Protein AF-A0A923YN26-F1 (afdb_monomer)

Sequence (55 aa):
MEKGGWVYVMANRYRGGMYVGVTADLIRCVHQHRAGTGSSHVADFDKTRLVHNER

Nearest PDB structures (foldseek):
  6seh-assembly2_A  TM=7.413E-01  e=2.647E-01  Thermothielavioides terrestris
  1zg2-assembly1_A  TM=4.796E-01  e=1.370E-01  Halalkalibacterium halodurans
  8ckb-assembly1_I001  TM=5.135E-01  e=1.789E+00  Bacteroides phage crAss001
  1wz7-assembly2_C  TM=3.331E-01  e=1.568E+00  Mus musculus

Solvent-accessible surface area (backbone atoms only — not comparable to full-atom values): 3262 Å² total; per-residue (Å²): 129,86,88,64,48,30,45,35,32,25,29,61,53,89,96,50,72,74,46,77,50,76,34,79,53,59,67,62,52,52,51,28,29,57,69,50,68,44,56,74,74,35,51,76,59,59,38,51,39,80,78,47,74,50,112

Secondary structure (DSSP, 8-state):
-----EEEEEESSTTS-EEEEEES-HHHHHHHHHTT-S-HHHHHHT--EEEEEE-

Foldseek 3Di:
DPPDKKWWWFADDDVDDIDTDIGPDPVVQLVCLLVCNHDPVSVVHSRNDTDDMDD

Structure (mmCIF, N/CA/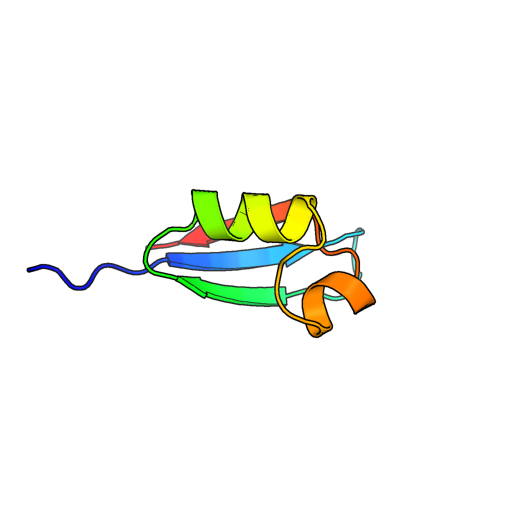C/O backbone):
data_AF-A0A923YN26-F1
#
_entry.id   AF-A0A923YN26-F1
#
loop_
_atom_site.group_PDB
_atom_site.id
_atom_site.type_symbol
_atom_site.label_atom_id
_atom_site.label_alt_id
_atom_site.label_comp_id
_atom_site.label_asym_id
_atom_site.label_entity_id
_atom_site.label_seq_id
_atom_site.pdbx_PDB_ins_code
_atom_site.Cartn_x
_atom_site.Cartn_y
_atom_site.Cartn_z
_atom_site.occupancy
_atom_site.B_iso_or_equiv
_atom_site.auth_seq_id
_atom_site.auth_comp_id
_atom_site.auth_asym_id
_atom_site.auth_atom_id
_atom_site.pdbx_PDB_model_num
ATOM 1 N N . MET A 1 1 ? -18.792 2.916 17.845 1.00 47.16 1 MET A N 1
ATOM 2 C CA . MET A 1 1 ? -18.308 2.478 16.518 1.00 47.16 1 MET A CA 1
ATOM 3 C C . MET A 1 1 ? -16.851 2.105 16.693 1.00 47.16 1 MET A C 1
ATOM 5 O O . MET A 1 1 ? -16.069 2.993 17.011 1.00 47.16 1 MET A O 1
ATOM 9 N N . GLU A 1 2 ? -16.493 0.823 16.601 1.00 51.84 2 GLU A N 1
ATOM 10 C CA . GLU A 1 2 ? -15.075 0.447 16.555 1.00 51.84 2 GLU A CA 1
ATOM 11 C C . GLU A 1 2 ? -14.435 1.160 15.364 1.00 51.84 2 GLU A C 1
ATO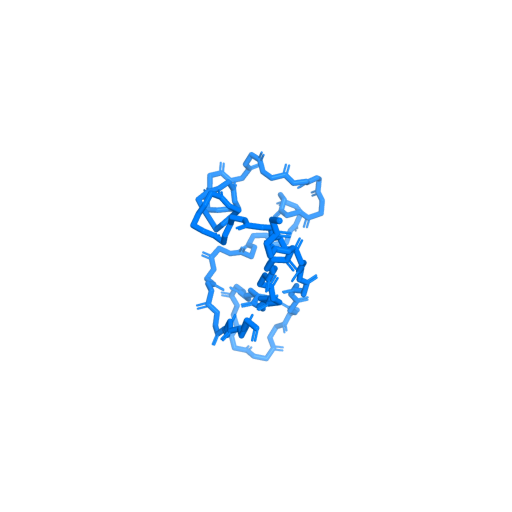M 13 O O . GLU A 1 2 ? -14.835 0.952 14.218 1.00 51.84 2 GLU A O 1
ATOM 18 N N . LYS A 1 3 ? -13.459 2.030 15.625 1.00 63.09 3 LYS A N 1
ATOM 19 C CA . LYS A 1 3 ? -12.598 2.568 14.573 1.00 63.09 3 LYS A CA 1
ATOM 20 C C . LYS A 1 3 ? -11.555 1.499 14.248 1.00 63.09 3 LYS A C 1
ATOM 22 O O . LYS A 1 3 ? -10.429 1.576 14.719 1.00 63.09 3 LYS A O 1
ATOM 27 N N . GLY A 1 4 ? -11.970 0.469 13.516 1.00 76.69 4 GLY A N 1
ATOM 28 C CA . GLY A 1 4 ? -11.056 -0.514 12.942 1.00 76.69 4 GLY A CA 1
ATOM 29 C C . GLY A 1 4 ? -10.376 0.053 11.697 1.00 76.69 4 GLY A C 1
ATOM 30 O O . GLY A 1 4 ? -11.000 0.784 10.926 1.00 76.69 4 GLY A O 1
ATOM 31 N N . GLY A 1 5 ? -9.107 -0.285 11.500 1.00 88.75 5 GLY A N 1
ATOM 32 C CA . GLY A 1 5 ? -8.337 0.084 10.320 1.00 88.75 5 GLY A CA 1
ATOM 33 C C . GLY A 1 5 ? -7.368 -1.032 9.968 1.00 88.75 5 GLY A C 1
ATOM 34 O O . GLY A 1 5 ? -6.993 -1.820 10.820 1.00 88.75 5 GLY A O 1
ATOM 35 N N . TRP A 1 6 ? -6.998 -1.106 8.703 1.00 94.12 6 TRP A N 1
ATOM 36 C CA . TRP A 1 6 ? -6.011 -2.033 8.186 1.00 94.12 6 TRP A CA 1
ATOM 37 C C . TRP A 1 6 ? -4.716 -1.289 7.952 1.00 94.12 6 TRP A C 1
ATOM 39 O O . TRP A 1 6 ? -4.729 -0.262 7.267 1.00 94.12 6 TRP A O 1
ATOM 49 N N . VAL A 1 7 ? -3.614 -1.838 8.441 1.00 94.69 7 VAL A N 1
ATOM 50 C CA . VAL A 1 7 ? -2.287 -1.542 7.907 1.00 94.69 7 VAL A CA 1
ATOM 51 C C . VAL A 1 7 ? -2.028 -2.537 6.781 1.00 94.69 7 VAL A C 1
ATOM 53 O O . VAL A 1 7 ? -2.306 -3.730 6.909 1.00 94.69 7 VAL A O 1
ATOM 56 N N . TYR A 1 8 ? -1.531 -2.066 5.643 1.00 92.69 8 TYR A N 1
ATOM 57 C CA . TYR A 1 8 ? -1.267 -2.932 4.498 1.00 92.69 8 TYR A CA 1
ATOM 58 C C . TYR A 1 8 ? 0.022 -2.574 3.781 1.00 92.69 8 TYR A C 1
ATOM 60 O O . TYR A 1 8 ? 0.431 -1.413 3.749 1.00 92.69 8 TYR A O 1
ATOM 68 N N . VAL A 1 9 ? 0.639 -3.588 3.169 1.00 92.75 9 VAL A N 1
ATOM 69 C CA . VAL A 1 9 ? 1.867 -3.447 2.385 1.00 92.75 9 VAL A CA 1
ATOM 70 C C . VAL A 1 9 ? 1.653 -3.958 0.969 1.00 92.75 9 VAL A C 1
ATOM 72 O O . VAL A 1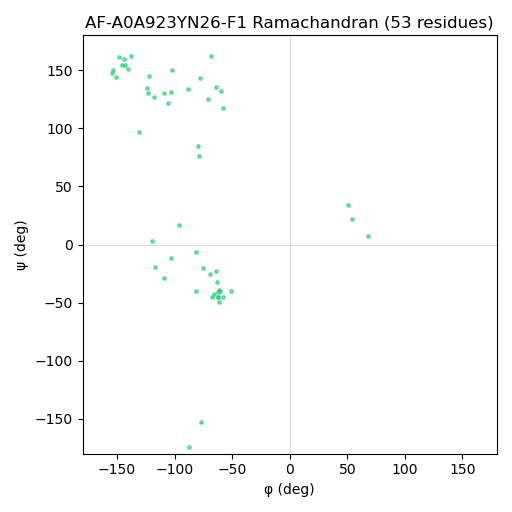 9 ? 1.176 -5.077 0.752 1.00 92.75 9 VAL A O 1
ATOM 75 N N . MET A 1 10 ? 2.048 -3.140 -0.002 1.00 90.75 10 MET A N 1
ATOM 76 C CA . MET A 1 10 ? 1.971 -3.436 -1.428 1.00 90.75 10 MET A CA 1
ATOM 77 C C . MET A 1 10 ? 3.342 -3.348 -2.096 1.00 90.75 10 MET A C 1
ATOM 79 O O . MET A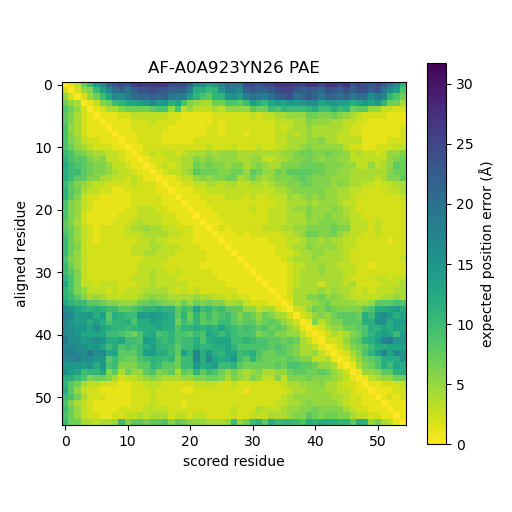 1 10 ? 4.162 -2.497 -1.748 1.00 90.75 10 MET A O 1
ATOM 83 N N . ALA A 1 11 ? 3.582 -4.209 -3.081 1.00 90.00 11 ALA A N 1
ATOM 84 C CA . ALA A 1 11 ? 4.827 -4.273 -3.840 1.00 90.00 11 ALA A CA 1
ATOM 85 C C . ALA A 1 11 ? 4.559 -4.622 -5.312 1.00 90.00 11 ALA A C 1
ATOM 87 O O . ALA A 1 11 ? 3.520 -5.185 -5.654 1.00 90.00 11 ALA A O 1
ATOM 88 N N . ASN A 1 12 ? 5.512 -4.309 -6.190 1.00 85.94 12 ASN A N 1
ATOM 89 C CA . ASN A 1 12 ? 5.446 -4.633 -7.621 1.00 85.94 12 ASN A CA 1
ATOM 90 C C . ASN A 1 12 ? 6.436 -5.739 -8.033 1.00 85.94 12 ASN A C 1
ATOM 92 O O . ASN A 1 12 ? 6.151 -6.528 -8.930 1.00 85.94 12 ASN A O 1
ATOM 96 N N . ARG A 1 13 ? 7.571 -5.872 -7.336 1.00 85.44 13 ARG A N 1
ATOM 97 C CA . ARG A 1 13 ? 8.599 -6.889 -7.606 1.00 85.44 13 ARG A CA 1
ATOM 98 C C . ARG A 1 13 ? 9.331 -7.329 -6.341 1.00 85.44 13 ARG A C 1
ATOM 100 O O . ARG A 1 13 ? 9.343 -6.624 -5.332 1.00 85.44 13 ARG A O 1
ATOM 107 N N . TYR A 1 14 ? 9.979 -8.487 -6.416 1.00 84.69 14 TYR A N 1
ATOM 108 C CA . TYR A 1 14 ? 10.830 -9.000 -5.344 1.00 84.69 14 TYR A CA 1
ATOM 109 C C . TYR A 1 14 ? 11.980 -8.027 -5.044 1.00 84.69 14 TYR A C 1
ATOM 111 O O . TYR A 1 14 ? 12.631 -7.546 -5.970 1.00 84.69 14 TYR A O 1
ATOM 119 N N . ARG A 1 15 ? 12.200 -7.718 -3.756 1.00 84.19 15 ARG A N 1
ATOM 120 C CA . ARG A 1 15 ? 13.197 -6.735 -3.275 1.00 84.19 15 ARG A CA 1
ATOM 121 C C . ARG A 1 15 ? 13.082 -5.335 -3.913 1.00 84.19 15 ARG A C 1
ATOM 123 O O . ARG A 1 15 ? 14.048 -4.579 -3.933 1.00 84.19 15 ARG A O 1
ATOM 130 N N . GLY A 1 16 ? 11.907 -4.991 -4.443 1.00 84.81 16 GLY A N 1
ATOM 131 C CA . GLY A 1 16 ? 11.589 -3.656 -4.946 1.00 84.81 16 GLY A CA 1
ATOM 132 C C . GLY 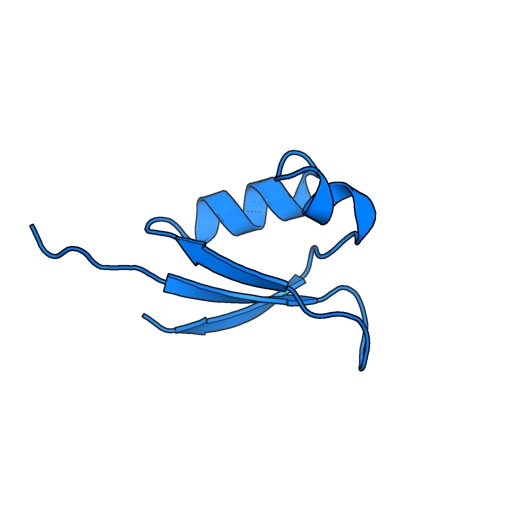A 1 16 ? 11.042 -2.725 -3.864 1.00 84.81 16 GLY A C 1
ATOM 133 O O . GLY A 1 16 ? 10.971 -3.075 -2.688 1.00 84.81 16 GLY A O 1
ATOM 134 N N . GLY A 1 17 ? 10.618 -1.532 -4.283 1.00 86.19 17 GLY A N 1
ATOM 135 C CA . GLY A 1 17 ? 9.983 -0.574 -3.386 1.00 86.19 17 GLY A CA 1
ATOM 136 C C . GLY A 1 17 ? 8.660 -1.108 -2.833 1.00 86.19 17 GLY A C 1
ATOM 137 O O . GLY A 1 17 ? 7.824 -1.618 -3.580 1.00 86.19 17 GLY A O 1
ATOM 138 N N . MET A 1 18 ? 8.452 -0.929 -1.531 1.00 88.12 18 MET A N 1
ATOM 139 C CA . MET A 1 18 ? 7.200 -1.252 -0.845 1.00 88.12 18 MET A CA 1
ATOM 140 C C . MET A 1 18 ? 6.387 0.015 -0.588 1.00 88.12 18 MET A C 1
ATOM 142 O O . MET A 1 18 ? 6.936 1.113 -0.500 1.00 88.12 18 MET A O 1
ATOM 146 N N . TYR A 1 19 ? 5.068 -0.108 -0.548 1.00 85.88 19 TYR A N 1
ATOM 147 C CA . TYR A 1 19 ? 4.149 0.945 -0.122 1.00 85.88 19 TYR A CA 1
ATOM 148 C C . TYR A 1 19 ? 3.400 0.457 1.101 1.00 85.88 19 TYR A C 1
ATOM 150 O O . TYR A 1 19 ? 2.820 -0.624 1.051 1.00 85.88 19 TYR A O 1
ATOM 158 N N . VAL A 1 20 ? 3.430 1.251 2.164 1.00 90.44 20 VAL A N 1
ATOM 159 C CA . VAL A 1 20 ? 2.691 0.994 3.397 1.00 90.44 20 VAL A CA 1
ATOM 160 C C . VAL A 1 20 ? 1.561 2.009 3.475 1.00 90.44 20 VAL A C 1
ATOM 162 O O . VAL A 1 20 ? 1.795 3.202 3.278 1.00 90.44 20 VAL A O 1
ATOM 165 N N . GLY A 1 21 ? 0.347 1.538 3.737 1.00 87.50 21 GLY A N 1
ATOM 166 C CA . GLY A 1 21 ? -0.834 2.385 3.855 1.00 87.50 21 GLY A CA 1
ATOM 167 C C . GLY A 1 21 ? -1.719 1.971 5.020 1.00 87.50 21 GLY A C 1
ATOM 168 O O . GLY A 1 21 ? -1.620 0.854 5.526 1.00 87.50 21 GLY A O 1
ATOM 169 N N . VAL A 1 22 ? -2.602 2.887 5.422 1.00 91.62 22 VAL A N 1
ATOM 170 C CA . VAL A 1 22 ? -3.641 2.641 6.426 1.00 91.62 22 VAL A CA 1
ATOM 171 C C . VAL A 1 22 ? -5.001 2.978 5.826 1.00 91.62 22 VAL A C 1
ATOM 173 O O . VAL A 1 22 ? -5.144 4.004 5.160 1.00 91.62 22 VAL A O 1
ATOM 176 N N . THR A 1 23 ? -6.002 2.121 6.019 1.00 90.00 23 THR A N 1
ATOM 177 C CA . THR A 1 23 ? -7.359 2.340 5.489 1.00 90.00 23 THR A CA 1
ATOM 178 C C . THR A 1 23 ? -8.418 1.629 6.322 1.00 90.00 23 THR A C 1
ATOM 180 O O . THR A 1 23 ? -8.168 0.565 6.869 1.00 90.00 23 THR A O 1
ATOM 183 N N . ALA A 1 24 ? -9.631 2.174 6.383 1.00 92.75 24 ALA A N 1
ATOM 184 C CA . ALA A 1 24 ? -10.778 1.452 6.938 1.00 92.75 24 ALA A CA 1
ATOM 185 C C . ALA A 1 24 ? -11.322 0.378 5.970 1.00 92.75 24 ALA A C 1
ATOM 187 O O . ALA A 1 24 ? -11.989 -0.558 6.401 1.00 92.75 24 ALA A O 1
ATOM 188 N N . ASP A 1 25 ? -11.017 0.494 4.671 1.00 91.00 25 ASP A N 1
ATOM 189 C CA . ASP A 1 25 ? -11.464 -0.415 3.612 1.00 91.00 25 ASP A CA 1
ATOM 190 C C . ASP A 1 25 ? -10.271 -0.848 2.747 1.00 91.00 25 ASP A C 1
ATOM 192 O O . ASP A 1 25 ? -9.815 -0.128 1.848 1.00 91.00 25 ASP A O 1
ATOM 196 N N . LEU A 1 26 ? -9.732 -2.026 3.072 1.00 91.06 26 LEU A N 1
ATOM 197 C CA . LEU A 1 26 ? -8.563 -2.602 2.412 1.00 91.06 26 LEU A CA 1
ATOM 198 C C . LEU A 1 26 ? -8.854 -2.989 0.962 1.00 91.06 26 LEU A C 1
ATOM 200 O O . LEU A 1 26 ? -8.056 -2.695 0.071 1.00 91.06 26 LEU A O 1
ATOM 204 N N . ILE A 1 27 ? -9.997 -3.635 0.723 1.00 91.50 27 ILE A N 1
ATOM 205 C CA . ILE A 1 27 ? -10.368 -4.159 -0.594 1.00 91.50 27 ILE A CA 1
ATOM 206 C C . ILE A 1 27 ? -10.457 -3.003 -1.588 1.00 91.50 27 ILE A C 1
ATOM 208 O O . ILE A 1 27 ? -9.810 -3.043 -2.640 1.00 91.50 27 ILE A O 1
ATOM 212 N N . ARG A 1 28 ? -11.167 -1.928 -1.227 1.00 90.38 28 ARG A N 1
ATOM 213 C CA . ARG A 1 28 ? -11.296 -0.741 -2.078 1.00 90.38 28 ARG A CA 1
ATOM 214 C C . ARG A 1 28 ? -9.941 -0.120 -2.416 1.00 90.38 28 ARG A C 1
ATOM 216 O O . ARG A 1 28 ? -9.695 0.177 -3.584 1.00 90.38 28 ARG A O 1
ATOM 223 N N . CYS A 1 29 ? -9.049 0.035 -1.434 1.00 87.75 29 CYS A N 1
ATOM 224 C CA . CYS A 1 29 ? -7.708 0.581 -1.669 1.00 87.75 29 CYS A CA 1
ATOM 225 C C . CYS A 1 29 ? -6.879 -0.295 -2.617 1.00 87.75 29 CYS A C 1
ATOM 227 O O . CYS A 1 29 ? -6.282 0.219 -3.563 1.00 87.75 29 CYS A O 1
ATOM 229 N N . VAL A 1 30 ? -6.875 -1.616 -2.423 1.00 89.06 30 VAL A N 1
ATOM 230 C CA . VAL A 1 30 ? -6.138 -2.540 -3.301 1.00 89.06 30 VAL A CA 1
ATOM 231 C C . VAL A 1 30 ? -6.670 -2.479 -4.736 1.00 89.06 30 VAL A C 1
ATOM 233 O O . VAL A 1 30 ? -5.879 -2.451 -5.680 1.00 89.06 30 VAL A O 1
ATOM 236 N N . HIS A 1 31 ? -7.992 -2.404 -4.921 1.00 89.88 31 HIS A N 1
ATOM 237 C CA . HIS A 1 31 ? -8.589 -2.245 -6.250 1.00 89.88 31 HIS A CA 1
ATOM 238 C C . HIS A 1 31 ? -8.181 -0.932 -6.925 1.00 89.88 31 HIS A C 1
ATOM 240 O O . HIS A 1 31 ? -7.780 -0.957 -8.087 1.00 89.88 31 HIS A O 1
ATOM 246 N N . GLN A 1 32 ? -8.219 0.192 -6.206 1.00 86.38 32 GLN A N 1
ATOM 247 C CA . GLN A 1 32 ? -7.792 1.490 -6.741 1.00 86.38 32 GLN A CA 1
ATOM 248 C C . GLN A 1 32 ? -6.322 1.482 -7.165 1.00 86.38 32 GLN A C 1
ATOM 250 O O . GLN A 1 32 ? -5.980 2.016 -8.217 1.00 86.38 32 GLN A O 1
ATOM 255 N N . HIS A 1 33 ? -5.457 0.834 -6.383 1.00 84.38 33 HIS A N 1
ATOM 256 C CA . HIS A 1 33 ? -4.055 0.694 -6.754 1.00 84.38 33 HIS A CA 1
ATOM 257 C C . HIS A 1 33 ? -3.849 -0.164 -8.000 1.00 84.38 33 HIS A C 1
ATOM 259 O O . HIS A 1 33 ? -3.062 0.203 -8.866 1.00 84.38 33 HIS A O 1
ATOM 265 N N . ARG A 1 34 ? -4.567 -1.286 -8.119 1.00 84.06 34 ARG A N 1
ATOM 266 C CA . ARG A 1 34 ? -4.520 -2.135 -9.320 1.00 84.06 34 ARG A CA 1
ATOM 267 C C . ARG A 1 34 ? -5.025 -1.420 -10.569 1.00 84.06 34 ARG A C 1
ATOM 269 O O . ARG A 1 34 ? -4.538 -1.703 -11.654 1.00 84.06 34 ARG A O 1
ATOM 276 N N . ALA A 1 35 ? -5.988 -0.516 -10.413 1.00 85.56 35 ALA A N 1
ATOM 277 C CA . ALA A 1 35 ? -6.535 0.281 -11.505 1.00 85.56 35 ALA A CA 1
ATOM 278 C C . ALA A 1 35 ? -5.672 1.506 -11.865 1.00 85.56 35 ALA A C 1
ATOM 280 O O . ALA A 1 35 ? -6.000 2.210 -12.815 1.00 85.56 35 ALA A O 1
ATOM 281 N N . GLY A 1 36 ? -4.614 1.809 -11.101 1.00 75.94 36 GLY A N 1
ATOM 282 C CA . GLY A 1 36 ? -3.824 3.034 -11.280 1.00 75.94 36 GLY A CA 1
ATOM 283 C C . GLY A 1 36 ? -4.578 4.320 -10.916 1.00 75.94 36 GLY A C 1
ATOM 284 O O . GLY A 1 36 ? -4.063 5.414 -11.113 1.00 75.94 36 GLY A O 1
ATOM 285 N N . THR A 1 37 ? -5.782 4.210 -10.349 1.00 74.69 37 THR A N 1
ATOM 286 C CA . THR A 1 37 ? -6.642 5.339 -9.953 1.00 74.69 37 THR A CA 1
ATOM 287 C C . THR A 1 37 ? -6.485 5.700 -8.472 1.00 74.69 37 THR A C 1
ATOM 289 O O . THR A 1 37 ? -7.377 6.305 -7.876 1.00 74.69 37 THR A O 1
ATOM 292 N N . GLY A 1 38 ? -5.406 5.231 -7.839 1.00 69.06 38 GLY A N 1
ATOM 293 C CA . GLY A 1 38 ? -5.029 5.578 -6.470 1.00 69.06 38 GLY A CA 1
ATOM 294 C C . GLY A 1 38 ? -4.394 6.969 -6.385 1.00 69.06 38 GLY A C 1
ATOM 295 O O . GLY A 1 38 ? -4.659 7.844 -7.204 1.00 69.06 38 GLY A O 1
ATOM 296 N N . SER A 1 39 ? -3.535 7.193 -5.387 1.00 67.81 39 SER A N 1
ATOM 297 C CA . SER A 1 39 ? -2.767 8.443 -5.316 1.00 67.81 39 SER A CA 1
ATOM 298 C C . SER A 1 39 ? -1.729 8.533 -6.443 1.00 67.81 39 SER A C 1
ATOM 300 O O . SER A 1 39 ? -1.350 7.521 -7.031 1.00 67.81 39 SER A O 1
ATOM 302 N N . SER A 1 40 ? -1.218 9.737 -6.720 1.00 65.88 40 SER A N 1
ATOM 303 C CA . SER A 1 40 ? -0.147 9.962 -7.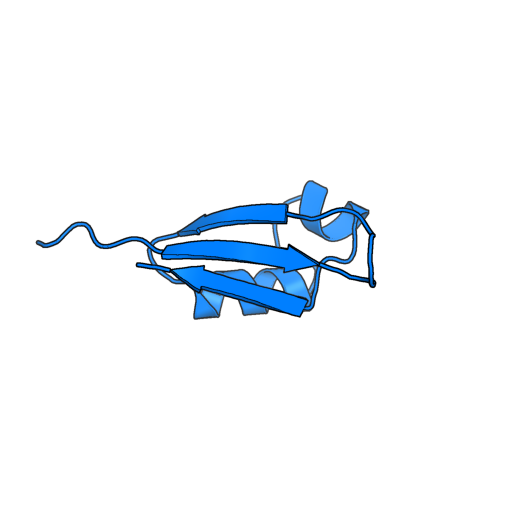709 1.00 65.88 40 SER A CA 1
ATOM 304 C C . SER A 1 40 ? 1.062 9.045 -7.483 1.00 65.88 40 SER A C 1
ATOM 306 O O . SER A 1 40 ? 1.567 8.432 -8.414 1.00 65.88 40 SER A O 1
ATOM 308 N N . HIS A 1 41 ? 1.433 8.824 -6.220 1.00 64.31 41 HIS A N 1
ATOM 309 C CA . HIS A 1 41 ? 2.515 7.916 -5.834 1.00 64.31 41 HIS A CA 1
ATOM 310 C C . HIS A 1 41 ? 2.247 6.441 -6.197 1.00 64.31 41 HIS A C 1
ATOM 312 O O . HIS A 1 41 ? 3.161 5.630 -6.286 1.00 64.31 41 HIS A O 1
ATOM 318 N N . VAL A 1 42 ? 0.992 6.040 -6.364 1.00 62.44 42 VAL A N 1
ATOM 319 C CA . VAL A 1 42 ? 0.642 4.668 -6.751 1.00 62.44 42 VAL A CA 1
ATOM 320 C C . VAL A 1 42 ? 0.789 4.475 -8.247 1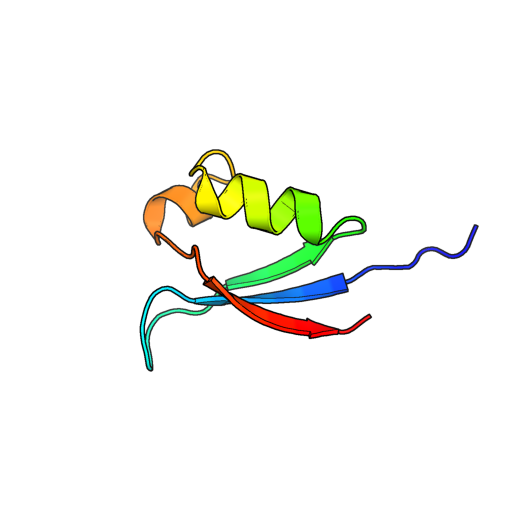.00 62.44 42 VAL A C 1
ATOM 322 O O . VAL A 1 42 ? 1.310 3.442 -8.667 1.00 62.44 42 VAL A O 1
ATOM 325 N N . ALA A 1 43 ? 0.381 5.484 -9.018 1.00 62.66 43 ALA A N 1
ATOM 326 C CA . ALA A 1 43 ? 0.584 5.522 -10.458 1.00 62.66 43 ALA A CA 1
ATOM 327 C C . ALA A 1 43 ? 2.084 5.499 -10.805 1.00 62.66 43 ALA A C 1
ATOM 329 O O . ALA A 1 43 ? 2.487 4.761 -11.698 1.00 62.66 43 ALA A O 1
ATOM 330 N N . ASP A 1 44 ? 2.915 6.208 -10.034 1.00 60.81 44 ASP A N 1
ATOM 331 C CA . ASP A 1 44 ? 4.358 6.307 -10.295 1.00 60.81 44 ASP A CA 1
ATOM 332 C C . ASP A 1 44 ? 5.139 5.002 -10.051 1.00 60.81 44 ASP A C 1
ATOM 334 O O . ASP A 1 44 ? 6.203 4.801 -10.636 1.00 60.81 44 ASP A O 1
ATOM 338 N N . PHE A 1 45 ? 4.648 4.103 -9.185 1.00 66.12 45 PHE A N 1
ATOM 339 C CA . PHE A 1 45 ? 5.414 2.919 -8.765 1.00 66.12 45 PHE A CA 1
ATOM 340 C C . PHE A 1 45 ? 4.764 1.566 -9.088 1.00 66.12 45 PHE A C 1
ATOM 342 O O . PHE A 1 45 ? 5.334 0.534 -8.723 1.00 66.12 45 PHE 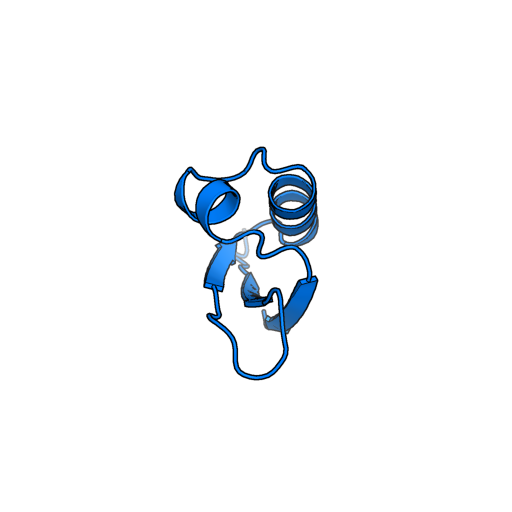A O 1
ATOM 349 N N . ASP A 1 46 ? 3.608 1.541 -9.757 1.00 68.81 46 ASP A N 1
ATOM 350 C CA . ASP A 1 46 ? 2.939 0.321 -10.245 1.00 68.81 46 ASP A CA 1
ATOM 351 C C . ASP A 1 46 ? 2.770 -0.771 -9.161 1.00 68.81 46 ASP A C 1
ATOM 353 O O . ASP A 1 46 ? 2.904 -1.979 -9.381 1.00 68.81 46 ASP A O 1
ATOM 357 N N . LYS A 1 47 ? 2.546 -0.346 -7.910 1.00 74.25 47 LYS A N 1
ATOM 358 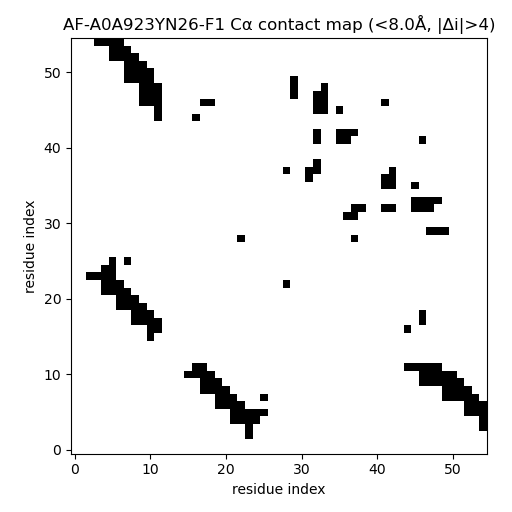C CA . LYS A 1 47 ? 2.449 -1.249 -6.752 1.00 74.25 47 LYS A CA 1
ATOM 359 C C . LYS A 1 47 ? 1.061 -1.876 -6.710 1.00 74.25 47 LYS A C 1
ATOM 361 O O . LYS A 1 47 ? 0.174 -1.387 -6.016 1.00 74.25 47 LYS A O 1
ATOM 366 N N . THR A 1 48 ? 0.894 -2.965 -7.454 1.00 81.75 48 THR A N 1
ATOM 367 C CA . THR A 1 48 ? -0.400 -3.622 -7.714 1.00 81.75 48 THR A CA 1
ATOM 368 C C . THR A 1 48 ? -0.638 -4.906 -6.910 1.00 81.75 48 THR A C 1
ATOM 370 O O . THR A 1 48 ? -1.767 -5.418 -6.873 1.00 81.75 48 THR A O 1
ATOM 373 N N . ARG A 1 49 ? 0.391 -5.447 -6.236 1.00 89.62 49 ARG A N 1
ATOM 374 C CA . ARG A 1 49 ? 0.264 -6.670 -5.427 1.00 89.62 49 ARG A CA 1
ATOM 375 C C . ARG A 1 49 ? 0.264 -6.374 -3.936 1.00 89.62 49 ARG A C 1
ATOM 377 O O . ARG A 1 49 ? 1.242 -5.861 -3.402 1.00 89.62 49 ARG A O 1
ATOM 384 N N . LEU A 1 50 ? -0.813 -6.783 -3.270 1.00 92.94 50 LEU A N 1
ATOM 385 C CA . LEU A 1 50 ? -0.887 -6.865 -1.817 1.00 92.94 50 LEU A CA 1
ATOM 386 C C . LEU A 1 50 ? -0.007 -8.027 -1.344 1.00 92.94 50 LEU A C 1
ATOM 388 O O . LEU A 1 50 ? -0.183 -9.152 -1.810 1.00 92.94 50 LEU A O 1
ATOM 392 N N . VAL A 1 51 ? 0.929 -7.750 -0.438 1.00 94.06 51 VAL A N 1
ATOM 393 C CA . VAL A 1 51 ? 1.853 -8.761 0.111 1.00 94.06 51 VAL A CA 1
ATOM 394 C C . VAL A 1 51 ? 1.689 -8.964 1.615 1.00 94.06 51 VAL A C 1
ATOM 396 O O . VAL A 1 51 ? 2.099 -9.999 2.129 1.00 94.06 51 VAL A O 1
ATOM 399 N N . HIS A 1 52 ? 1.077 -8.008 2.316 1.00 95.12 52 HIS A N 1
ATOM 400 C CA . HIS A 1 52 ? 0.783 -8.109 3.742 1.00 95.12 52 HIS A CA 1
ATOM 401 C C . HIS A 1 52 ? -0.413 -7.225 4.117 1.00 95.12 52 HIS A C 1
ATOM 403 O O . HIS A 1 52 ? -0.614 -6.168 3.516 1.00 95.12 52 HIS A O 1
ATOM 409 N N . ASN A 1 53 ? -1.198 -7.663 5.100 1.00 95.19 53 ASN A N 1
ATOM 410 C CA . ASN A 1 53 ? -2.235 -6.871 5.750 1.00 95.19 53 ASN A CA 1
ATOM 411 C C . ASN A 1 53 ? -2.418 -7.333 7.200 1.00 95.19 53 ASN A C 1
ATOM 413 O O . ASN A 1 53 ? -2.334 -8.531 7.473 1.00 95.19 53 ASN A O 1
ATOM 417 N N . GLU A 1 54 ? -2.693 -6.383 8.085 1.00 94.94 54 GLU A N 1
ATOM 418 C CA . GLU A 1 54 ? -3.021 -6.602 9.494 1.00 94.94 54 GLU A CA 1
ATOM 419 C C . GLU A 1 54 ? -4.082 -5.586 9.947 1.00 94.94 54 GLU A C 1
ATOM 421 O O . GLU A 1 54 ? -4.219 -4.520 9.337 1.00 94.94 54 GLU A O 1
ATOM 426 N N . ARG A 1 55 ? -4.861 -5.941 10.973 1.00 88.88 55 ARG A N 1
ATOM 427 C CA . ARG A 1 55 ? -5.972 -5.148 11.518 1.00 88.88 55 ARG A CA 1
ATOM 428 C C . ARG A 1 55 ? -5.720 -4.797 12.976 1.00 88.88 55 ARG A C 1
ATOM 430 O O . ARG A 1 55 ? -5.251 -5.702 13.697 1.00 88.88 55 ARG A O 1
#

Mean predicted aligned error: 5.54 Å

Radius of gyration: 11.15 Å; Cα contacts (8 Å, |Δi|>4): 93; chains: 1; bounding box: 32×19×28 Å

pLDDT: mean 82.48, std 11.93, range [47.16, 95.19]